Protein AF-A0A917L3H9-F1 (afdb_monomer_lite)

Radius of gyration: 13.13 Å; chains: 1; bounding box: 37×20×33 Å

pLDDT: mean 96.34, std 2.61, range [79.81, 98.62]

Structure (mmCIF, N/CA/C/O backbone):
data_AF-A0A917L3H9-F1
#
_entry.id   AF-A0A917L3H9-F1
#
loop_
_atom_site.group_PDB
_atom_site.id
_atom_site.type_symbol
_atom_site.label_atom_id
_atom_site.label_alt_id
_atom_site.label_comp_id
_atom_site.label_asym_id
_atom_site.label_entity_id
_atom_site.label_seq_id
_atom_site.pdbx_PDB_ins_code
_atom_site.Cartn_x
_atom_site.Cartn_y
_atom_site.Cartn_z
_atom_site.occupancy
_atom_site.B_iso_or_equiv
_atom_site.auth_seq_id
_atom_site.auth_comp_id
_atom_site.auth_asym_id
_atom_site.auth_atom_id
_atom_site.pdbx_PDB_model_num
ATOM 1 N N . MET A 1 1 ? -10.424 -8.576 15.357 1.00 79.81 1 MET A N 1
ATOM 2 C CA . MET A 1 1 ? -10.431 -7.413 14.440 1.00 79.81 1 MET A CA 1
ATOM 3 C C . MET A 1 1 ? -9.116 -7.286 13.671 1.00 79.81 1 MET A C 1
ATOM 5 O O . MET A 1 1 ? -9.173 -7.307 12.455 1.00 79.81 1 MET A O 1
ATOM 9 N N . PHE A 1 2 ? -7.953 -7.294 14.335 1.00 92.94 2 PHE A N 1
ATOM 10 C CA . PHE A 1 2 ? -6.632 -7.164 13.689 1.00 92.94 2 PHE A CA 1
ATOM 11 C C . PHE A 1 2 ? -6.305 -8.200 12.589 1.00 92.94 2 PHE A C 1
ATOM 13 O O . PHE A 1 2 ? -5.954 -7.830 11.477 1.00 92.94 2 PHE A O 1
ATOM 20 N N . LEU A 1 3 ? -6.467 -9.506 12.842 1.00 97.56 3 LEU A N 1
ATOM 21 C CA . LEU A 1 3 ? -6.179 -10.524 11.810 1.00 97.56 3 LEU A CA 1
ATOM 22 C C . LEU A 1 3 ? -7.074 -10.384 10.570 1.00 97.56 3 LEU A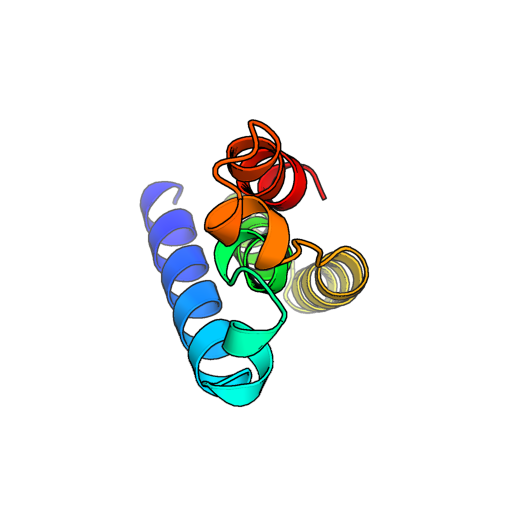 C 1
ATOM 24 O O . LEU A 1 3 ? -6.630 -10.622 9.453 1.00 97.56 3 LEU A O 1
ATOM 28 N N . ARG A 1 4 ? -8.330 -9.967 10.766 1.00 97.75 4 ARG A N 1
ATOM 29 C CA . ARG A 1 4 ? -9.274 -9.746 9.669 1.00 97.75 4 ARG A CA 1
ATOM 30 C C . ARG A 1 4 ? -8.827 -8.584 8.783 1.00 97.75 4 ARG A C 1
ATOM 32 O O . ARG A 1 4 ? -8.831 -8.741 7.571 1.00 97.75 4 ARG A O 1
ATOM 39 N N . SER A 1 5 ? -8.398 -7.467 9.372 1.00 97.88 5 SER A N 1
ATOM 40 C CA . SER A 1 5 ? -7.947 -6.312 8.592 1.00 97.88 5 SER A CA 1
ATOM 41 C C . SER A 1 5 ? -6.665 -6.599 7.803 1.00 97.88 5 SER A C 1
ATOM 43 O O . SER A 1 5 ? -6.511 -6.092 6.697 1.00 97.88 5 SER A O 1
ATOM 45 N N . ILE A 1 6 ? -5.783 -7.471 8.311 1.00 97.81 6 ILE A N 1
ATOM 46 C CA . ILE A 1 6 ? -4.631 -7.978 7.546 1.00 97.81 6 ILE A CA 1
ATOM 47 C C . ILE A 1 6 ? -5.103 -8.745 6.308 1.00 97.81 6 ILE A C 1
ATOM 49 O O . ILE A 1 6 ? -4.646 -8.462 5.203 1.00 97.81 6 ILE A O 1
ATOM 53 N N . VAL A 1 7 ? -6.020 -9.702 6.479 1.00 98.38 7 VAL A N 1
ATOM 54 C CA . VAL A 1 7 ? -6.550 -10.509 5.365 1.00 98.38 7 VAL A CA 1
ATOM 55 C C . VAL A 1 7 ? -7.248 -9.626 4.328 1.00 98.38 7 VAL A C 1
ATOM 57 O O . VAL A 1 7 ? -7.013 -9.781 3.134 1.00 98.38 7 VAL A O 1
ATOM 60 N N . GLU A 1 8 ? -8.060 -8.667 4.774 1.00 98.00 8 GLU A N 1
ATOM 61 C CA . GLU A 1 8 ? -8.749 -7.725 3.886 1.00 98.00 8 GLU A CA 1
ATOM 62 C C . GLU A 1 8 ? -7.757 -6.812 3.140 1.00 98.00 8 GLU A C 1
ATOM 64 O O . GLU A 1 8 ? -7.924 -6.589 1.943 1.00 98.00 8 GLU A O 1
ATOM 69 N N . GLY A 1 9 ? -6.680 -6.355 3.789 1.00 97.75 9 GLY A N 1
ATOM 70 C CA . GLY A 1 9 ? -5.602 -5.613 3.125 1.00 97.75 9 GLY A CA 1
ATOM 71 C C . GLY A 1 9 ? -4.867 -6.433 2.058 1.00 97.75 9 GLY A C 1
ATOM 72 O O . GLY A 1 9 ? -4.600 -5.924 0.970 1.00 97.75 9 GLY A O 1
ATOM 73 N N . TYR A 1 10 ? -4.593 -7.715 2.326 1.00 97.38 10 TYR A N 1
ATOM 74 C CA . TYR A 1 10 ? -4.021 -8.633 1.331 1.00 97.38 10 TYR A CA 1
ATOM 75 C C . TYR A 1 10 ? -4.938 -8.815 0.119 1.00 97.38 10 TYR A C 1
ATOM 77 O O . TYR A 1 10 ? -4.469 -8.785 -1.017 1.00 97.38 10 TYR A O 1
ATOM 85 N N . GLU A 1 11 ? -6.243 -8.968 0.344 1.00 98.25 11 GLU A N 1
ATOM 86 C CA . GLU A 1 11 ? -7.213 -9.083 -0.745 1.00 98.25 11 GLU A CA 1
ATOM 87 C C . GLU A 1 11 ? -7.258 -7.810 -1.603 1.00 98.25 11 GLU A C 1
ATOM 89 O O . GLU A 1 11 ? -7.293 -7.889 -2.832 1.00 98.25 11 GLU A O 1
ATOM 94 N N . VAL A 1 12 ? -7.180 -6.629 -0.981 1.00 97.94 12 VAL A N 1
ATOM 95 C CA . VAL A 1 12 ? -7.051 -5.357 -1.709 1.00 97.94 12 VAL A CA 1
ATOM 96 C C . VAL A 1 12 ? -5.769 -5.334 -2.545 1.00 97.94 12 VAL A C 1
ATOM 98 O O . VAL A 1 12 ? -5.833 -5.020 -3.733 1.00 97.94 12 VAL A O 1
ATOM 101 N N . ALA A 1 13 ? -4.625 -5.729 -1.975 1.00 97.25 13 ALA A N 1
ATOM 102 C CA . ALA A 1 13 ? -3.352 -5.792 -2.699 1.00 97.25 13 ALA A CA 1
ATOM 103 C C . ALA A 1 13 ? -3.428 -6.695 -3.940 1.00 97.25 13 ALA A C 1
ATOM 105 O O . ALA A 1 13 ? -2.926 -6.327 -5.007 1.00 97.25 13 ALA A O 1
ATOM 106 N N . ASN A 1 14 ? -4.070 -7.861 -3.808 1.00 97.06 14 ASN A N 1
ATOM 107 C CA . ASN A 1 14 ? -4.253 -8.816 -4.898 1.00 97.06 14 ASN A CA 1
ATOM 108 C C . ASN A 1 14 ? -5.073 -8.204 -6.035 1.00 97.06 14 ASN A C 1
ATOM 110 O O . ASN A 1 14 ? -4.622 -8.223 -7.179 1.00 97.06 14 ASN A O 1
ATOM 114 N N . ARG A 1 15 ? -6.221 -7.589 -5.722 1.00 97.88 15 ARG A N 1
ATOM 115 C CA . ARG A 1 15 ? -7.095 -6.967 -6.733 1.00 97.88 15 ARG A CA 1
ATOM 116 C C . ARG A 1 15 ? -6.441 -5.784 -7.431 1.00 97.88 15 ARG A C 1
ATOM 118 O O . ARG A 1 15 ? -6.556 -5.651 -8.646 1.00 97.88 15 ARG A O 1
ATOM 125 N N . VAL A 1 16 ? -5.729 -4.939 -6.685 1.00 96.94 16 VAL A N 1
ATOM 126 C CA . VAL A 1 16 ? -4.977 -3.820 -7.271 1.00 96.94 16 VAL A CA 1
ATOM 127 C C . VAL A 1 16 ? -3.887 -4.358 -8.197 1.00 96.94 16 VAL A C 1
ATOM 129 O O . VAL A 1 16 ? -3.774 -3.925 -9.340 1.00 96.94 16 VAL A O 1
ATOM 132 N N . THR A 1 17 ? -3.116 -5.350 -7.748 1.00 96.06 17 THR A N 1
ATOM 133 C CA . THR A 1 17 ? -2.040 -5.945 -8.553 1.00 96.06 17 THR A CA 1
ATOM 134 C C . THR A 1 17 ? -2.571 -6.617 -9.822 1.00 96.06 17 THR A C 1
ATOM 136 O O . THR A 1 17 ? -1.972 -6.462 -10.888 1.00 96.06 17 THR A O 1
ATOM 139 N N . GLU A 1 18 ? -3.697 -7.324 -9.728 1.00 96.88 18 GLU A N 1
ATOM 140 C CA . GLU A 1 18 ? -4.386 -7.922 -10.873 1.00 96.88 18 GLU A CA 1
ATOM 141 C C . GLU A 1 18 ? -4.806 -6.853 -11.892 1.00 96.88 18 GLU A C 1
ATOM 143 O O . GLU A 1 18 ? -4.512 -6.993 -13.080 1.00 96.88 18 GLU A O 1
ATOM 148 N N . ALA A 1 19 ? -5.399 -5.747 -11.428 1.00 96.75 19 ALA A N 1
ATOM 149 C CA . ALA A 1 19 ? -5.818 -4.637 -12.283 1.00 96.75 19 ALA A CA 1
ATOM 150 C C . ALA A 1 19 ? -4.640 -3.915 -12.967 1.00 96.75 19 ALA A C 1
ATOM 152 O O . ALA A 1 19 ? -4.756 -3.493 -14.117 1.00 96.75 19 ALA A O 1
ATOM 153 N N . LEU A 1 20 ? -3.497 -3.782 -12.285 1.00 95.44 20 LEU A N 1
ATOM 154 C CA . LEU A 1 20 ? -2.283 -3.169 -12.840 1.00 95.44 20 LEU A CA 1
ATOM 155 C C . LEU A 1 20 ? -1.660 -4.022 -13.960 1.00 95.44 20 LEU A C 1
ATOM 157 O O . LEU A 1 20 ? -1.160 -3.502 -14.964 1.00 95.44 20 LEU A O 1
ATOM 161 N N . GLY A 1 21 ? -1.683 -5.344 -13.788 1.00 95.12 21 GLY A N 1
ATOM 162 C CA . GLY A 1 21 ? -1.309 -6.313 -14.808 1.00 95.12 21 GLY A CA 1
ATOM 163 C C . GLY A 1 21 ? 0.178 -6.334 -15.217 1.00 95.12 21 GLY A C 1
ATOM 164 O O . GLY A 1 21 ? 1.037 -5.620 -14.681 1.00 95.12 21 GLY A O 1
ATOM 165 N N . PRO A 1 22 ? 0.529 -7.172 -16.214 1.00 95.69 22 PRO A N 1
ATOM 166 C CA . PRO A 1 22 ? 1.924 -7.432 -16.578 1.00 95.69 22 PRO A CA 1
ATOM 167 C C . PRO A 1 22 ? 2.668 -6.216 -17.137 1.00 95.69 22 PRO A C 1
ATOM 169 O O . PRO A 1 22 ? 3.890 -6.127 -17.015 1.00 95.69 22 PRO A O 1
ATOM 172 N N . ALA A 1 23 ? 1.956 -5.286 -17.781 1.00 95.94 23 ALA A N 1
ATOM 173 C CA . ALA A 1 23 ? 2.566 -4.091 -18.357 1.00 95.94 23 ALA A CA 1
ATOM 174 C C . ALA A 1 23 ? 3.144 -3.172 -17.284 1.00 95.94 23 ALA A C 1
ATOM 176 O O . ALA A 1 23 ? 4.282 -2.717 -17.411 1.00 95.94 23 ALA A O 1
ATOM 177 N N . HIS A 1 24 ? 2.393 -2.985 -16.206 1.00 96.06 24 HIS A N 1
ATOM 178 C CA . HIS A 1 24 ? 2.826 -2.225 -15.054 1.00 96.06 24 HIS A CA 1
ATOM 179 C C . HIS A 1 24 ? 4.023 -2.892 -14.355 1.00 96.06 24 HIS A C 1
ATOM 181 O O . HIS A 1 24 ? 5.041 -2.239 -14.122 1.00 96.06 24 HIS A O 1
ATOM 187 N N . TYR A 1 25 ? 3.971 -4.212 -14.130 1.00 95.38 25 TYR A N 1
ATOM 188 C CA . TYR A 1 25 ? 5.053 -4.964 -13.472 1.00 95.38 25 TYR A CA 1
ATOM 189 C C . TYR A 1 25 ? 6.412 -4.874 -14.191 1.00 95.38 25 TYR A C 1
ATOM 191 O O . TYR A 1 25 ? 7.477 -4.986 -13.579 1.00 95.38 25 TYR A O 1
ATOM 199 N N . ARG A 1 26 ? 6.420 -4.642 -15.512 1.00 95.81 26 ARG A N 1
ATOM 200 C CA . ARG A 1 26 ? 7.676 -4.447 -16.257 1.00 95.81 26 ARG A CA 1
ATOM 201 C C . ARG A 1 26 ? 8.444 -3.201 -15.819 1.00 95.81 26 ARG A C 1
ATOM 203 O O . ARG A 1 26 ? 9.661 -3.176 -16.014 1.00 95.81 26 ARG A O 1
ATOM 210 N N . LEU A 1 27 ? 7.767 -2.200 -15.266 1.00 96.44 27 LEU A N 1
ATOM 211 C CA . LEU A 1 27 ? 8.351 -0.917 -14.873 1.00 96.44 27 LEU A CA 1
ATOM 212 C C . LEU A 1 27 ? 8.348 -0.721 -13.354 1.00 96.44 27 LEU A C 1
ATOM 214 O O . LEU A 1 27 ? 9.292 -0.141 -12.812 1.00 96.44 27 LEU A O 1
ATOM 218 N N . TRP A 1 28 ? 7.351 -1.278 -12.671 1.00 96.81 28 TRP A N 1
ATOM 219 C CA . TRP A 1 28 ? 7.076 -1.031 -11.262 1.00 96.81 28 TRP A CA 1
ATOM 220 C C . TRP A 1 28 ? 7.053 -2.312 -10.433 1.00 96.81 28 TRP A C 1
ATOM 222 O O . TRP A 1 28 ? 6.561 -3.358 -10.853 1.00 96.81 28 TRP A O 1
ATOM 232 N N . HIS A 1 29 ? 7.562 -2.195 -9.215 1.00 96.25 29 HIS A N 1
ATOM 233 C CA . HIS A 1 29 ? 7.507 -3.217 -8.193 1.00 96.25 29 HIS A CA 1
ATOM 234 C C . HIS A 1 29 ? 6.143 -3.198 -7.513 1.00 96.25 29 HIS A C 1
ATOM 236 O O . HIS A 1 29 ? 5.783 -2.227 -6.852 1.00 96.25 29 HIS A O 1
ATOM 242 N N . THR A 1 30 ? 5.411 -4.302 -7.619 1.00 94.25 30 THR A N 1
ATOM 243 C CA . THR A 1 30 ? 4.039 -4.427 -7.109 1.00 94.25 30 THR A CA 1
ATOM 244 C C . THR A 1 30 ? 3.907 -4.156 -5.615 1.00 94.25 30 THR A C 1
ATOM 246 O O . THR A 1 30 ? 2.960 -3.489 -5.225 1.00 94.25 30 THR A O 1
ATOM 249 N N . THR A 1 31 ? 4.871 -4.555 -4.775 1.00 94.12 31 THR A N 1
ATOM 250 C CA . THR A 1 31 ? 4.822 -4.220 -3.338 1.00 94.12 31 THR A CA 1
ATOM 251 C C . THR A 1 31 ? 4.840 -2.717 -3.086 1.00 94.12 31 THR A C 1
ATOM 253 O O . THR A 1 31 ? 4.228 -2.266 -2.134 1.00 94.12 31 THR A O 1
ATOM 256 N N . GLY A 1 32 ? 5.552 -1.944 -3.903 1.00 91.56 32 GLY A N 1
ATOM 257 C CA . GLY A 1 32 ? 5.607 -0.497 -3.727 1.00 91.56 32 GLY A CA 1
ATOM 258 C C . GLY A 1 32 ? 4.439 0.242 -4.392 1.00 91.56 32 GLY A C 1
ATOM 259 O O . GLY A 1 32 ? 4.013 1.286 -3.918 1.00 91.56 32 GLY A O 1
ATOM 260 N N . ALA A 1 33 ? 3.905 -0.321 -5.476 1.00 90.31 33 ALA A N 1
ATOM 261 C CA . ALA A 1 33 ? 2.887 0.321 -6.302 1.00 90.31 33 ALA A CA 1
ATOM 262 C C . ALA A 1 33 ? 1.438 -0.119 -6.023 1.00 90.31 33 ALA A C 1
ATOM 264 O O . ALA A 1 33 ? 0.518 0.432 -6.605 1.00 90.31 33 ALA A O 1
ATOM 265 N N . ALA A 1 34 ? 1.235 -1.154 -5.208 1.00 96.31 34 ALA A N 1
ATOM 266 C CA . ALA A 1 34 ? -0.074 -1.529 -4.665 1.00 96.31 34 ALA A CA 1
ATOM 267 C C . ALA A 1 34 ? -0.069 -1.550 -3.127 1.00 96.31 34 ALA A C 1
ATOM 269 O O . ALA A 1 34 ? -1.112 -1.714 -2.490 1.00 96.31 34 ALA A O 1
ATOM 270 N N . GLY A 1 35 ? 1.118 -1.446 -2.521 1.00 97.38 35 GLY A N 1
ATOM 271 C CA . GLY A 1 35 ? 1.297 -1.622 -1.089 1.00 97.38 35 GLY A CA 1
ATOM 272 C C . GLY A 1 35 ? 0.733 -0.476 -0.265 1.00 97.38 35 GLY A C 1
ATOM 273 O O . GLY A 1 35 ? 0.178 -0.766 0.789 1.00 97.38 35 GLY A O 1
ATOM 274 N N . CYS A 1 36 ? 0.812 0.777 -0.733 1.00 98.12 36 CYS A N 1
ATOM 275 C CA . CYS A 1 36 ? 0.254 1.917 0.001 1.00 98.12 36 CYS A CA 1
ATOM 276 C C . CYS A 1 36 ? -1.266 1.757 0.140 1.00 98.12 36 CYS A C 1
ATOM 278 O O . CYS A 1 36 ? -1.813 1.834 1.238 1.00 98.12 36 CYS A O 1
ATOM 280 N N . ILE A 1 37 ? -1.955 1.428 -0.959 1.00 98.31 37 ILE A N 1
ATOM 281 C CA . ILE A 1 37 ? -3.407 1.184 -0.958 1.00 98.31 37 ILE A CA 1
ATOM 282 C C . ILE A 1 37 ? -3.771 0.018 -0.024 1.00 98.31 37 ILE A C 1
ATOM 284 O O . ILE A 1 37 ? -4.724 0.111 0.752 1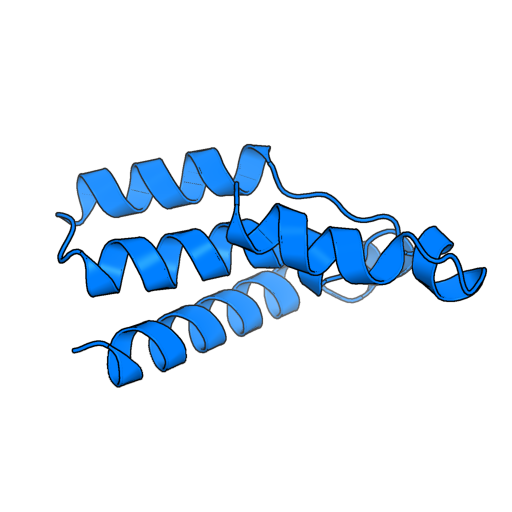.00 98.31 37 ILE A O 1
ATOM 288 N N . ALA A 1 38 ? -3.007 -1.0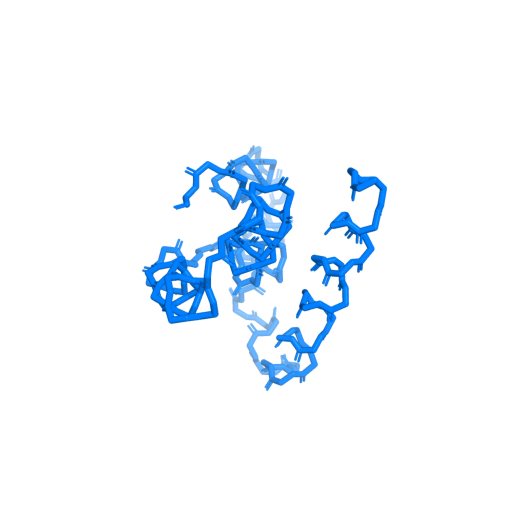76 -0.062 1.00 98.25 38 ALA A N 1
ATOM 289 C CA . ALA A 1 38 ? -3.233 -2.234 0.801 1.00 98.25 38 ALA A CA 1
ATOM 290 C C . ALA A 1 38 ? -3.003 -1.926 2.291 1.00 98.25 38 ALA A C 1
ATOM 292 O O . ALA A 1 38 ? -3.788 -2.357 3.141 1.00 98.25 38 ALA A O 1
ATOM 293 N N . ALA A 1 39 ? -1.954 -1.164 2.612 1.00 98.19 39 ALA A N 1
ATOM 294 C CA . ALA A 1 39 ? -1.653 -0.724 3.969 1.00 98.19 39 ALA A CA 1
ATOM 295 C C . ALA A 1 39 ? -2.743 0.216 4.499 1.00 98.19 39 ALA A C 1
ATOM 297 O O . ALA A 1 39 ? -3.248 -0.004 5.601 1.00 98.19 39 ALA A O 1
ATOM 298 N N . ALA A 1 40 ? -3.185 1.182 3.690 1.00 98.31 40 ALA A N 1
ATOM 299 C CA . ALA A 1 40 ? -4.287 2.078 4.025 1.00 98.31 40 ALA A CA 1
ATOM 300 C C . ALA A 1 40 ? -5.602 1.316 4.255 1.00 98.31 40 ALA A C 1
ATOM 302 O O . ALA A 1 40 ? -6.320 1.607 5.214 1.00 98.31 40 ALA A O 1
ATOM 303 N N . ALA A 1 41 ? -5.896 0.296 3.440 1.00 98.31 41 ALA A N 1
ATOM 304 C CA . ALA A 1 41 ? -7.044 -0.582 3.654 1.00 98.31 41 ALA A CA 1
ATOM 305 C C . ALA A 1 41 ? -6.950 -1.305 5.005 1.00 98.31 41 ALA A C 1
ATOM 307 O O . ALA A 1 41 ? -7.859 -1.200 5.830 1.00 98.31 41 ALA A O 1
ATOM 308 N N . ALA A 1 42 ? -5.838 -2.000 5.263 1.00 98.38 42 ALA A N 1
ATOM 309 C CA . ALA A 1 42 ? -5.641 -2.754 6.498 1.00 98.38 42 ALA A CA 1
ATOM 310 C C . ALA A 1 42 ? -5.689 -1.856 7.744 1.00 98.38 42 ALA A C 1
ATOM 312 O O . ALA A 1 42 ? -6.338 -2.204 8.734 1.00 98.38 42 ALA A O 1
ATOM 313 N N . ALA A 1 43 ? -5.031 -0.696 7.702 1.00 98.12 43 ALA A N 1
ATOM 314 C CA . ALA A 1 43 ? -5.012 0.263 8.800 1.00 98.12 43 ALA A CA 1
ATOM 315 C C . ALA A 1 43 ? -6.398 0.875 9.031 1.00 98.12 43 ALA A C 1
ATOM 317 O O . ALA A 1 43 ? -6.892 0.878 10.158 1.00 98.12 43 ALA A O 1
ATOM 318 N N . GLY A 1 44 ? -7.067 1.329 7.970 1.00 98.06 44 GLY A N 1
ATOM 319 C CA . GLY A 1 44 ? -8.393 1.930 8.070 1.00 98.06 44 GLY A CA 1
ATOM 320 C C . GLY A 1 44 ? -9.451 0.960 8.600 1.00 98.06 44 GLY A C 1
ATOM 321 O O . GLY A 1 44 ? -10.275 1.337 9.434 1.00 98.06 44 GLY A O 1
ATOM 322 N N . LEU A 1 45 ? -9.387 -0.310 8.191 1.00 98.00 45 LEU A N 1
ATOM 323 C CA . LEU A 1 45 ? -10.264 -1.370 8.694 1.00 98.00 45 LEU A CA 1
ATOM 324 C C . LEU A 1 45 ? -9.951 -1.733 10.153 1.00 98.00 45 LEU A C 1
ATOM 326 O O . LEU A 1 45 ? -10.872 -1.931 10.944 1.00 98.00 45 LEU A O 1
ATOM 330 N N . ALA A 1 46 ? -8.670 -1.773 10.539 1.00 98.06 46 ALA A N 1
ATOM 331 C CA . ALA A 1 46 ? -8.266 -1.992 11.930 1.00 98.06 46 ALA A CA 1
ATOM 332 C C . ALA A 1 46 ? -8.739 -0.865 12.863 1.00 98.06 46 ALA A C 1
ATOM 334 O O . ALA A 1 46 ? -9.116 -1.134 14.003 1.00 98.06 46 ALA A O 1
ATOM 335 N N . LEU A 1 47 ? -8.736 0.377 12.368 1.00 97.75 47 LEU A N 1
ATOM 336 C CA . LEU A 1 47 ? -9.191 1.573 13.082 1.00 97.75 47 LEU A CA 1
ATOM 337 C C . LEU A 1 47 ? -10.717 1.752 13.068 1.00 97.75 47 LEU A C 1
ATOM 339 O O . LEU A 1 47 ? -11.227 2.633 13.755 1.00 97.75 47 LEU A O 1
ATOM 343 N N . GLY A 1 48 ? -11.452 0.941 12.300 1.00 97.19 48 GLY A N 1
ATOM 344 C CA . GLY A 1 48 ? -12.906 1.056 12.184 1.00 97.19 48 GLY A CA 1
ATOM 345 C C . GLY A 1 48 ? -13.356 2.347 11.497 1.00 97.19 48 GLY A C 1
ATOM 346 O O . GLY A 1 48 ? -14.362 2.933 11.897 1.00 97.19 48 GLY A O 1
ATOM 347 N N . LEU A 1 49 ? -12.609 2.815 10.489 1.00 98.19 49 LEU A N 1
ATOM 348 C CA . LEU A 1 49 ? -12.948 4.046 9.780 1.00 98.19 49 LEU A CA 1
ATOM 349 C C . LEU A 1 49 ? -14.325 3.949 9.096 1.00 98.19 49 LEU A C 1
ATOM 351 O O . LEU A 1 49 ? -14.649 2.918 8.499 1.00 98.19 49 LEU A O 1
ATOM 355 N N . PRO A 1 50 ? -15.118 5.038 9.102 1.00 98.31 50 PRO A N 1
ATOM 356 C CA . PRO A 1 50 ? -16.308 5.135 8.269 1.00 98.31 50 PRO A CA 1
ATOM 357 C C . PRO A 1 50 ? -15.964 4.959 6.789 1.00 98.31 50 PRO A C 1
ATOM 359 O O . PRO A 1 50 ? -14.899 5.383 6.339 1.00 98.31 50 PRO A O 1
ATOM 362 N N . VAL A 1 51 ? -16.902 4.409 6.014 1.00 97.75 51 VAL A N 1
ATOM 363 C CA . VAL A 1 51 ? -16.698 4.088 4.589 1.00 97.75 51 VAL A CA 1
ATOM 364 C C . VAL A 1 51 ? -16.165 5.282 3.790 1.00 97.75 51 VAL A C 1
ATOM 366 O O . VAL A 1 51 ? -15.187 5.133 3.065 1.00 97.75 51 VAL A O 1
ATOM 369 N N . ASN A 1 52 ? -16.740 6.477 3.960 1.00 98.38 52 ASN A N 1
ATOM 370 C CA . ASN A 1 52 ? -16.287 7.671 3.235 1.00 98.38 52 ASN A CA 1
ATOM 371 C C . ASN A 1 52 ? -14.836 8.044 3.580 1.00 98.38 52 ASN A C 1
ATOM 373 O O . ASN A 1 52 ? -14.048 8.361 2.693 1.00 98.38 52 ASN A O 1
ATOM 377 N N . THR A 1 53 ? -14.456 7.947 4.856 1.00 98.62 53 THR A N 1
ATOM 378 C CA . THR A 1 53 ? -13.084 8.215 5.306 1.00 98.62 53 THR A CA 1
ATOM 379 C C . THR A 1 53 ? -12.109 7.172 4.768 1.00 98.62 53 THR A C 1
ATOM 381 O O . THR A 1 53 ? -11.020 7.531 4.328 1.00 98.62 53 THR A O 1
ATOM 384 N N . LEU A 1 54 ? -12.505 5.894 4.747 1.00 98.44 54 LEU A N 1
ATOM 385 C CA . LEU A 1 54 ? -11.697 4.823 4.167 1.00 98.44 54 LEU A CA 1
ATOM 386 C C . LEU A 1 54 ? -11.449 5.067 2.673 1.00 98.44 54 LEU A C 1
ATOM 388 O O . LEU A 1 54 ? -10.313 4.968 2.226 1.00 98.44 54 LEU A O 1
ATOM 392 N N . VAL A 1 55 ? -12.475 5.456 1.911 1.00 98.31 55 VAL A N 1
ATOM 393 C CA . VAL A 1 55 ? -12.333 5.778 0.480 1.00 98.31 55 VAL A CA 1
ATOM 394 C C . VAL A 1 55 ? -11.344 6.925 0.258 1.00 98.31 55 VAL A C 1
ATOM 396 O O . VAL A 1 55 ? -10.489 6.829 -0.622 1.00 98.31 55 VAL A O 1
ATOM 399 N N . HIS A 1 56 ? -11.403 7.983 1.071 1.00 98.44 56 HIS A N 1
ATOM 400 C CA . HIS A 1 56 ? -10.424 9.070 0.998 1.00 98.44 56 HIS A CA 1
ATOM 401 C C . HIS A 1 56 ? -9.004 8.602 1.332 1.00 98.44 56 HIS A C 1
ATOM 403 O O . HIS A 1 56 ? -8.070 8.972 0.624 1.00 98.44 56 HIS A O 1
ATOM 409 N N . ALA A 1 57 ? -8.837 7.762 2.358 1.00 98.31 57 ALA A N 1
ATOM 410 C CA . ALA A 1 57 ? -7.536 7.204 2.720 1.00 98.31 57 ALA A CA 1
ATOM 411 C C . ALA A 1 57 ? -6.932 6.372 1.576 1.00 98.31 57 ALA A C 1
ATOM 413 O O . ALA A 1 57 ? -5.768 6.559 1.239 1.00 98.31 57 ALA A O 1
ATOM 414 N N . LEU A 1 58 ? -7.733 5.520 0.923 1.00 98.19 58 LEU A N 1
ATOM 415 C CA . LEU A 1 58 ? -7.291 4.738 -0.239 1.00 98.19 58 LEU A CA 1
ATOM 416 C C . LEU A 1 58 ? -6.864 5.637 -1.407 1.00 98.19 58 LEU A C 1
ATOM 418 O O . LEU A 1 58 ? -5.837 5.384 -2.032 1.00 98.19 58 LEU A O 1
ATOM 422 N N . ALA A 1 59 ? -7.631 6.695 -1.691 1.00 98.00 59 ALA A N 1
ATOM 423 C CA . ALA A 1 59 ? -7.312 7.632 -2.765 1.00 98.00 59 ALA A CA 1
ATOM 424 C C . ALA A 1 59 ? -6.010 8.400 -2.496 1.00 98.00 59 ALA A C 1
ATOM 426 O O . ALA A 1 59 ? -5.206 8.569 -3.408 1.00 98.00 59 ALA A O 1
ATOM 427 N N . LEU A 1 60 ? -5.785 8.839 -1.254 1.00 98.12 60 LEU A N 1
ATOM 428 C CA . LEU A 1 60 ? -4.542 9.505 -0.863 1.00 98.12 60 LEU A CA 1
ATOM 429 C C . LEU A 1 60 ? -3.349 8.547 -0.939 1.00 98.12 60 LEU A C 1
ATOM 431 O O . LEU A 1 60 ? -2.339 8.895 -1.547 1.00 98.12 60 LEU A O 1
ATOM 435 N N . ALA A 1 61 ? -3.484 7.328 -0.415 1.00 98.12 61 ALA A N 1
ATOM 436 C CA . ALA A 1 61 ? -2.436 6.313 -0.474 1.00 98.12 61 ALA A 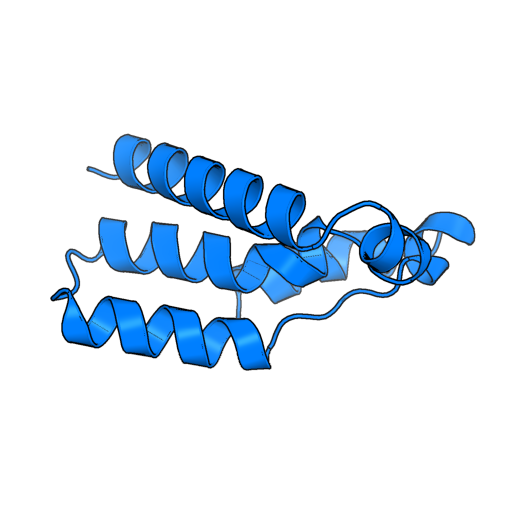CA 1
ATOM 437 C C . ALA A 1 61 ? -2.027 5.971 -1.918 1.00 98.12 61 ALA A C 1
ATOM 439 O O . ALA A 1 61 ? -0.839 5.852 -2.207 1.00 98.12 61 ALA A O 1
ATOM 440 N N . ALA A 1 62 ? -2.986 5.915 -2.848 1.00 96.94 62 ALA A N 1
ATOM 441 C CA . ALA A 1 62 ? -2.709 5.707 -4.270 1.00 96.94 62 ALA A CA 1
ATOM 442 C C . ALA A 1 62 ? -1.816 6.809 -4.876 1.00 96.94 62 ALA A C 1
ATOM 444 O O . ALA A 1 62 ? -1.032 6.551 -5.786 1.00 96.94 62 ALA A O 1
ATOM 445 N N . THR A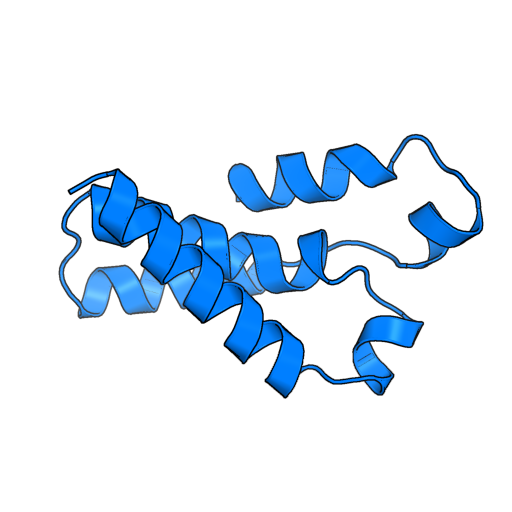 1 63 ? -1.884 8.047 -4.365 1.00 97.25 63 THR A N 1
ATOM 446 C CA . THR A 1 63 ? -0.999 9.139 -4.821 1.00 97.25 63 THR A CA 1
ATOM 447 C C . THR A 1 63 ? 0.451 8.977 -4.358 1.00 97.25 63 THR A C 1
ATOM 449 O O . THR A 1 63 ? 1.347 9.616 -4.908 1.00 97.25 63 THR A O 1
ATOM 452 N N . MET A 1 64 ? 0.679 8.113 -3.366 1.00 96.69 64 MET A N 1
ATOM 453 C CA . MET A 1 64 ? 1.982 7.837 -2.764 1.00 96.69 64 MET A CA 1
ATOM 454 C C . MET A 1 64 ? 2.605 6.532 -3.277 1.00 96.69 64 MET A C 1
ATOM 456 O O . MET A 1 64 ? 3.732 6.208 -2.891 1.00 96.69 64 MET A O 1
ATOM 460 N N . ASP A 1 65 ? 1.903 5.771 -4.122 1.00 94.25 65 ASP A N 1
ATOM 461 C CA . ASP A 1 65 ? 2.405 4.529 -4.712 1.00 94.25 65 ASP A CA 1
ATOM 462 C C . ASP A 1 65 ? 3.721 4.773 -5.469 1.00 94.25 65 ASP A C 1
ATOM 464 O O . ASP A 1 65 ? 3.858 5.682 -6.292 1.00 94.25 65 ASP A O 1
ATOM 468 N N . SER A 1 66 ? 4.736 3.958 -5.176 1.00 94.75 66 SER A N 1
ATOM 469 C CA . SER A 1 66 ? 6.070 4.115 -5.758 1.00 94.75 66 SER A CA 1
ATOM 470 C C . SER A 1 66 ? 6.877 2.826 -5.680 1.00 94.75 66 SER A C 1
ATOM 472 O O . SER A 1 66 ? 6.691 2.007 -4.795 1.00 94.75 66 SER A O 1
ATOM 474 N N . GLY A 1 67 ? 7.836 2.626 -6.581 1.00 95.19 67 GLY A N 1
ATOM 475 C CA . GLY A 1 67 ? 8.759 1.495 -6.476 1.00 95.19 67 GLY A CA 1
ATOM 476 C C . GLY A 1 67 ? 9.209 1.015 -7.835 1.00 95.19 67 GLY A C 1
ATOM 477 O O . GLY A 1 67 ? 8.493 0.300 -8.526 1.00 95.19 67 GLY A O 1
ATOM 478 N N . LEU A 1 68 ? 10.415 1.392 -8.240 1.00 96.50 68 LEU A N 1
ATOM 479 C CA . LEU A 1 68 ? 10.916 1.051 -9.566 1.00 96.50 68 LEU A CA 1
ATOM 480 C C . LEU A 1 68 ? 11.366 -0.409 -9.621 1.00 96.50 68 LEU A C 1
ATOM 482 O O . LEU A 1 68 ? 12.183 -0.859 -8.815 1.00 96.50 68 LEU A O 1
ATOM 486 N N . GLN A 1 69 ? 10.927 -1.130 -10.653 1.00 96.25 69 GLN A N 1
ATOM 487 C CA . GLN A 1 69 ? 11.337 -2.518 -10.883 1.00 96.25 69 GLN A CA 1
ATOM 488 C C . GLN A 1 69 ? 12.848 -2.637 -11.129 1.00 96.25 69 GLN A C 1
ATOM 490 O O . GLN A 1 69 ? 13.457 -3.676 -10.865 1.00 96.25 69 GLN A O 1
ATOM 495 N N . ARG A 1 70 ? 13.487 -1.548 -11.582 1.00 95.94 70 ARG A N 1
ATOM 496 C CA . ARG A 1 70 ? 14.943 -1.462 -11.742 1.00 95.94 70 ARG A CA 1
ATOM 497 C C . ARG A 1 70 ? 15.686 -1.770 -10.443 1.00 95.94 70 ARG A C 1
ATOM 499 O O . ARG A 1 70 ? 16.670 -2.492 -10.505 1.00 95.94 70 ARG A O 1
ATOM 506 N N . THR A 1 71 ? 15.189 -1.309 -9.294 1.00 94.12 71 THR A N 1
ATOM 507 C CA . THR A 1 71 ? 15.795 -1.558 -7.975 1.00 94.12 71 THR A CA 1
ATOM 508 C C . THR A 1 71 ? 15.935 -3.056 -7.687 1.00 94.12 71 THR A C 1
ATOM 510 O O . THR A 1 71 ? 16.927 -3.487 -7.110 1.00 94.12 71 THR A O 1
ATOM 513 N N . ILE A 1 72 ? 14.974 -3.869 -8.140 1.00 92.44 72 ILE A N 1
ATOM 514 C CA . ILE A 1 72 ? 15.029 -5.331 -8.004 1.00 92.44 72 ILE A CA 1
ATOM 515 C C . ILE A 1 72 ? 16.004 -5.933 -9.007 1.00 92.44 72 ILE A C 1
ATOM 517 O O . ILE A 1 72 ? 16.832 -6.760 -8.637 1.00 92.44 72 ILE A O 1
ATOM 521 N N . ARG A 1 73 ? 15.927 -5.504 -10.270 1.00 92.19 73 ARG A N 1
ATOM 522 C CA . ARG A 1 73 ? 16.762 -6.048 -11.352 1.00 92.19 73 ARG A CA 1
ATOM 523 C C . ARG A 1 73 ? 18.252 -5.813 -11.135 1.00 92.19 73 ARG A C 1
ATOM 525 O O . ARG A 1 73 ? 19.053 -6.620 -11.584 1.00 92.19 73 ARG A O 1
ATOM 532 N N . THR A 1 74 ? 18.618 -4.725 -10.466 1.00 94.25 74 THR A N 1
ATOM 533 C CA . THR A 1 74 ? 20.016 -4.395 -10.173 1.00 94.25 74 THR A CA 1
ATOM 534 C C . THR A 1 74 ? 20.495 -4.928 -8.824 1.00 94.25 74 THR A C 1
ATOM 536 O O . THR A 1 74 ? 21.636 -4.670 -8.458 1.00 94.25 74 THR A O 1
ATOM 539 N N . GLY A 1 75 ? 19.647 -5.632 -8.061 1.00 9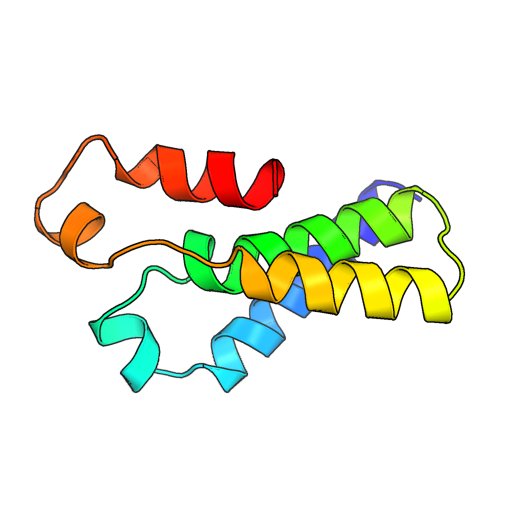0.75 75 GLY A N 1
ATOM 540 C CA . GLY A 1 75 ? 19.997 -6.100 -6.716 1.00 90.75 75 GLY A CA 1
ATOM 541 C C . GLY A 1 75 ? 20.251 -4.961 -5.722 1.00 90.75 75 GLY A C 1
ATOM 542 O O . GLY A 1 75 ? 21.012 -5.125 -4.773 1.00 90.75 75 GLY A O 1
ATOM 543 N N . SER A 1 76 ? 19.646 -3.791 -5.943 1.00 94.75 76 SER A N 1
ATOM 544 C CA . SER A 1 76 ? 19.842 -2.622 -5.088 1.00 94.75 76 SER A CA 1
ATOM 545 C C . SER A 1 76 ? 19.263 -2.843 -3.688 1.00 94.75 76 SER A C 1
ATOM 547 O O . SER A 1 76 ? 18.167 -3.386 -3.514 1.00 94.75 76 SER A O 1
ATOM 549 N N . THR A 1 77 ? 19.955 -2.303 -2.684 1.00 94.31 77 THR A N 1
ATOM 550 C CA . THR A 1 77 ? 19.488 -2.222 -1.291 1.00 94.31 77 THR A CA 1
ATOM 551 C C . THR A 1 77 ? 18.254 -1.336 -1.114 1.00 94.31 77 THR A C 1
ATOM 553 O O . THR A 1 77 ? 17.688 -1.303 -0.029 1.00 94.31 77 THR A O 1
ATOM 556 N N . GLY A 1 78 ? 17.787 -0.654 -2.167 1.00 93.38 78 GLY A N 1
ATOM 557 C CA . GLY A 1 78 ? 16.528 0.087 -2.146 1.00 93.38 78 GLY A CA 1
ATOM 558 C C . GLY A 1 78 ? 15.279 -0.800 -2.135 1.00 93.38 78 GLY A C 1
ATOM 559 O O . GLY A 1 78 ? 14.206 -0.316 -1.794 1.00 93.38 78 GLY A O 1
ATOM 560 N N . LYS A 1 79 ? 15.372 -2.097 -2.477 1.00 95.19 79 LYS A N 1
ATOM 561 C CA . LYS A 1 79 ? 14.186 -2.975 -2.566 1.00 95.19 79 LYS A CA 1
ATOM 562 C C . LYS A 1 79 ? 13.367 -3.010 -1.258 1.00 95.19 79 LYS A C 1
ATOM 564 O O . LYS A 1 79 ? 12.151 -2.847 -1.353 1.00 95.19 79 LYS A O 1
ATOM 569 N N . PRO A 1 80 ? 13.960 -3.202 -0.061 1.00 95.50 80 PRO A N 1
ATOM 570 C CA . PRO A 1 80 ? 13.212 -3.201 1.200 1.00 95.50 80 PRO A CA 1
ATOM 571 C C . PRO A 1 80 ? 12.581 -1.846 1.549 1.00 95.50 80 PRO A C 1
ATOM 573 O O . PRO A 1 80 ? 11.584 -1.808 2.269 1.00 95.50 80 PRO A O 1
ATOM 576 N N . LEU A 1 81 ? 13.109 -0.737 1.014 1.00 95.88 81 LEU A N 1
ATOM 577 C CA . LEU A 1 81 ? 12.512 0.586 1.219 1.00 95.88 81 LEU A CA 1
ATOM 578 C C . LEU A 1 81 ? 11.130 0.690 0.569 1.00 95.88 81 LEU A C 1
ATOM 580 O O . LEU A 1 81 ? 10.292 1.416 1.083 1.00 95.88 81 LEU A O 1
ATOM 584 N N . HIS A 1 82 ? 10.852 -0.070 -0.498 1.00 96.69 82 HIS A N 1
ATOM 585 C CA . HIS A 1 82 ? 9.529 -0.081 -1.130 1.00 96.69 82 HIS A CA 1
ATOM 586 C C . HIS A 1 82 ? 8.438 -0.575 -0.167 1.00 96.69 82 HIS A C 1
ATOM 588 O O . HIS A 1 82 ? 7.386 0.042 -0.072 1.00 96.69 82 HIS A O 1
ATOM 594 N N . SER A 1 83 ? 8.692 -1.659 0.578 1.00 96.44 83 SER A N 1
ATOM 595 C CA . SER A 1 83 ? 7.750 -2.152 1.594 1.00 96.44 83 SER A CA 1
ATOM 596 C C . SER A 1 83 ? 7.645 -1.221 2.799 1.00 96.44 83 SER A C 1
ATOM 598 O O . SER A 1 83 ? 6.564 -1.078 3.357 1.00 96.44 83 SER A O 1
ATOM 600 N N . GLY A 1 84 ? 8.753 -0.583 3.195 1.00 97.12 84 GLY A N 1
ATOM 601 C CA . GLY A 1 84 ? 8.748 0.388 4.290 1.00 97.12 84 GLY A CA 1
ATOM 602 C C . GLY A 1 84 ? 7.933 1.635 3.952 1.00 97.12 84 GLY A C 1
ATOM 603 O O . GLY A 1 84 ? 7.086 2.039 4.739 1.00 97.12 84 GLY A O 1
ATOM 604 N N . HIS A 1 85 ? 8.142 2.197 2.757 1.00 97.62 85 HIS A N 1
ATOM 605 C CA . HIS A 1 85 ? 7.364 3.324 2.238 1.00 97.62 85 HIS A CA 1
ATOM 606 C C . HIS A 1 85 ? 5.883 2.971 2.116 1.00 97.62 85 HIS A C 1
ATOM 608 O O . HIS A 1 85 ? 5.049 3.701 2.634 1.00 97.62 85 HIS A O 1
ATOM 614 N N . ALA A 1 86 ? 5.566 1.814 1.528 1.00 97.81 86 ALA A N 1
ATOM 615 C CA . ALA A 1 86 ? 4.189 1.351 1.392 1.00 97.81 86 ALA A CA 1
ATOM 616 C C . ALA A 1 86 ? 3.443 1.230 2.727 1.00 97.81 86 ALA A C 1
ATOM 618 O O . ALA A 1 86 ? 2.248 1.478 2.782 1.00 97.81 86 ALA A O 1
ATOM 619 N N . ALA A 1 87 ? 4.132 0.847 3.803 1.00 97.81 87 ALA A N 1
ATOM 620 C CA . ALA A 1 87 ? 3.522 0.762 5.125 1.00 97.81 87 ALA A CA 1
ATOM 621 C C . ALA A 1 87 ? 3.368 2.127 5.824 1.00 97.81 87 ALA A C 1
ATOM 623 O O . ALA A 1 87 ? 2.568 2.236 6.749 1.00 97.81 87 ALA A O 1
ATOM 624 N N . ALA A 1 88 ? 4.168 3.127 5.441 1.00 97.25 88 ALA A N 1
ATOM 625 C CA . ALA A 1 88 ? 4.225 4.433 6.100 1.00 97.25 88 ALA A CA 1
ATOM 626 C C . ALA A 1 88 ? 3.366 5.515 5.424 1.00 97.25 88 ALA A C 1
ATOM 628 O O . ALA A 1 88 ? 2.991 6.475 6.095 1.00 97.25 88 ALA A O 1
ATOM 629 N N . ALA A 1 89 ? 3.130 5.386 4.117 1.00 91.38 89 ALA A N 1
ATOM 630 C CA . ALA A 1 89 ? 2.355 6.314 3.295 1.00 91.38 89 ALA A CA 1
ATOM 631 C C . ALA A 1 89 ? 0.845 6.228 3.561 1.00 91.38 89 ALA A C 1
ATOM 633 O O . ALA A 1 89 ? 0.205 7.304 3.533 1.00 91.38 89 ALA A O 1
#

Foldseek 3Di:
DLVVLLVQLVVQLVVVDVVCDDVNLVWFDSCQQRLLLSLLSSVCVVVVHDPVVSVVSSVVSNVQRGGTNVCVVVVHPCRVVSNVSSNVD

InterPro domains:
  IPR036148 MmgE/PrpD superfamily [SSF103378] (2-88)
  IPR042183 MmgE/PrpD superfamily, domain 1 [G3DSA:1.10.4100.10] (1-89)
  IPR045336 MmgE/PrpD, N-terminal [PF03972] (2-88)

Sequence (89 aa):
MFLRSIVEGYEVANRVTEALGPAHYRLWHTTGAAGCIAAAAAAGLALGLPVNTLVHALALAATMDSGLQRTIRTGSTGKPLHSGHAAAA

Organism: NCBI:txid1954

Secondary structure (DSSP, 8-state):
-HHHHHHHHHHHHHHHHHHHHHHHHTTB-HHHHSHHHHHHHHHHHHTT--HHHHHHHHHHHHHT---BHHHHHTT-TTHHHHHHHHHH-